Protein AF-A0A379YB06-F1 (afdb_monomer_lite)

Radius of gyration: 16.9 Å; chains: 1; bounding box: 52×29×37 Å

Secondary structure (DSSP, 8-state):
------------EEE-TTS-EEE-S--HHHHHHHHHHHHHTTS--S-EEEEE-GGGT--EEEEEEE-TT--EEEE-----------SS----

Structure (mmCIF, N/CA/C/O backbone):
data_AF-A0A379YB06-F1
#
_entry.id   AF-A0A379YB06-F1
#
loop_
_atom_site.group_PDB
_atom_site.id
_atom_site.type_symbol
_atom_site.label_atom_id
_atom_site.label_alt_id
_atom_site.label_comp_id
_atom_site.label_asym_id
_atom_site.label_entity_id
_atom_site.label_seq_id
_atom_site.pdbx_PDB_ins_code
_atom_site.Cartn_x
_atom_site.Cartn_y
_atom_site.Cartn_z
_atom_site.occupancy
_atom_site.B_iso_or_equiv
_atom_site.auth_seq_id
_atom_site.auth_comp_id
_atom_site.auth_asym_id
_atom_site.auth_atom_id
_atom_site.pdbx_PDB_model_num
ATOM 1 N N . MET A 1 1 ? -17.546 -14.358 6.074 1.00 36.56 1 MET A N 1
ATOM 2 C CA . MET A 1 1 ? -17.779 -12.912 6.284 1.00 36.56 1 MET A CA 1
ATOM 3 C C . MET A 1 1 ? -17.406 -12.203 4.989 1.00 36.56 1 MET A C 1
ATOM 5 O O . MET A 1 1 ? -16.251 -12.342 4.600 1.00 36.56 1 MET A O 1
ATOM 9 N N . PRO A 1 2 ? -18.333 -11.570 4.248 1.00 37.56 2 PRO A N 1
ATOM 10 C CA . PRO A 1 2 ? -17.977 -10.944 2.982 1.00 37.56 2 PRO A CA 1
ATOM 11 C C . PRO A 1 2 ? -17.199 -9.656 3.273 1.00 37.56 2 PRO A C 1
ATOM 13 O O . PRO A 1 2 ? -17.635 -8.808 4.047 1.00 37.56 2 PRO A O 1
ATOM 16 N N . MET A 1 3 ? -16.010 -9.549 2.694 1.00 49.91 3 MET A N 1
ATOM 17 C CA . MET A 1 3 ? -15.149 -8.375 2.782 1.00 49.91 3 MET A CA 1
ATOM 18 C C . MET A 1 3 ? -15.805 -7.237 1.990 1.00 49.91 3 MET A C 1
ATOM 20 O O . MET A 1 3 ? -15.989 -7.351 0.779 1.00 49.91 3 MET A O 1
ATOM 24 N N . VAL A 1 4 ? -16.215 -6.174 2.684 1.00 49.25 4 VAL A N 1
ATOM 25 C CA . VAL A 1 4 ? -16.834 -4.986 2.083 1.00 49.25 4 VAL A CA 1
ATOM 26 C C . VAL A 1 4 ? -15.852 -4.341 1.101 1.00 49.25 4 VAL A C 1
ATOM 28 O O . VAL A 1 4 ? -14.752 -3.939 1.471 1.00 49.25 4 VAL A O 1
ATOM 31 N N . THR A 1 5 ? -16.251 -4.227 -0.164 1.00 53.09 5 THR A N 1
ATOM 32 C CA . THR A 1 5 ? -15.559 -3.406 -1.164 1.00 53.09 5 THR A CA 1
ATOM 33 C C . THR A 1 5 ? -15.918 -1.926 -0.980 1.00 53.09 5 THR A C 1
ATOM 35 O O . THR A 1 5 ? -16.984 -1.491 -1.406 1.00 53.09 5 THR A O 1
ATOM 38 N N . GLN A 1 6 ? -15.005 -1.149 -0.392 1.00 46.84 6 GLN A N 1
ATOM 39 C CA . GLN A 1 6 ? -14.908 0.323 -0.431 1.00 46.84 6 GLN A CA 1
ATOM 40 C C . GLN A 1 6 ? -13.411 0.703 -0.478 1.00 46.84 6 GLN A C 1
ATOM 42 O O . GLN A 1 6 ? -12.612 -0.052 0.076 1.00 46.84 6 GLN A O 1
ATOM 47 N N . PRO A 1 7 ? -12.990 1.876 -1.001 1.00 53.25 7 PRO A N 1
ATOM 48 C CA . PRO A 1 7 ? -13.522 2.723 -2.079 1.00 53.25 7 PRO A CA 1
ATOM 49 C C . PRO A 1 7 ? -13.015 2.241 -3.454 1.00 53.25 7 PRO A C 1
ATOM 51 O O . PRO A 1 7 ? -11.951 1.638 -3.571 1.00 53.25 7 PRO A O 1
ATOM 54 N N . SER A 1 8 ? -13.779 2.482 -4.519 1.00 49.25 8 SER A N 1
ATOM 55 C CA . SER A 1 8 ? -13.632 1.726 -5.771 1.00 49.25 8 SER A CA 1
ATOM 56 C C . SER A 1 8 ? -12.544 2.212 -6.735 1.00 49.25 8 SER A C 1
ATOM 58 O O . SER A 1 8 ? -12.213 1.452 -7.648 1.00 49.25 8 SER A O 1
ATOM 60 N N . LYS A 1 9 ? -11.979 3.421 -6.580 1.00 56.31 9 LYS A N 1
ATOM 61 C CA . LYS A 1 9 ? -10.928 3.948 -7.474 1.00 56.31 9 LYS A CA 1
ATOM 62 C C . LYS A 1 9 ? -10.083 5.036 -6.799 1.00 56.31 9 LYS A C 1
ATOM 64 O O . LYS A 1 9 ? -10.604 6.103 -6.496 1.00 56.31 9 LYS A O 1
ATOM 69 N N . PHE A 1 10 ? -8.780 4.801 -6.665 1.00 60.44 10 PHE A N 1
ATOM 70 C CA . PHE A 1 10 ? -7.777 5.853 -6.468 1.00 60.44 10 PHE A CA 1
ATOM 71 C C . PHE A 1 10 ? -6.828 5.847 -7.666 1.00 60.44 10 PHE A C 1
ATOM 73 O O . PHE A 1 10 ? -6.432 4.777 -8.120 1.00 60.44 10 PHE A O 1
ATOM 80 N N . ALA A 1 11 ? -6.495 7.026 -8.188 1.00 65.31 11 ALA A N 1
ATOM 81 C CA . ALA A 1 11 ? -5.524 7.208 -9.266 1.00 65.31 11 ALA A CA 1
ATOM 82 C C . ALA A 1 11 ? -4.483 8.243 -8.807 1.00 65.31 11 ALA A C 1
ATOM 84 O O . ALA A 1 11 ? -4.684 9.441 -9.006 1.00 65.31 11 ALA A O 1
ATOM 85 N N . PRO A 1 12 ? -3.428 7.820 -8.092 1.00 74.50 12 PRO A N 1
ATOM 86 C CA . PRO A 1 12 ? -2.349 8.716 -7.706 1.00 74.50 12 PRO A CA 1
ATOM 87 C C . PRO A 1 12 ? -1.502 9.105 -8.908 1.00 74.50 12 PRO A C 1
ATOM 89 O O . PRO A 1 12 ? -1.058 8.257 -9.683 1.00 74.50 12 PRO A O 1
ATOM 92 N N . PHE A 1 13 ? -1.219 10.398 -8.988 1.00 76.56 13 PHE A N 1
ATOM 93 C CA . PHE A 1 13 ? -0.279 10.970 -9.932 1.00 76.56 13 PHE A CA 1
ATOM 94 C C . PHE A 1 13 ? 1.001 11.345 -9.185 1.00 76.56 13 PHE A C 1
ATOM 96 O O . PHE A 1 13 ? 0.945 12.033 -8.166 1.00 76.56 13 PHE A O 1
ATOM 103 N N . LEU A 1 14 ? 2.139 10.871 -9.681 1.00 77.75 14 LEU A N 1
ATOM 104 C CA . LEU A 1 14 ? 3.470 11.189 -9.177 1.00 77.75 14 LEU A CA 1
ATOM 105 C C . LEU A 1 14 ? 4.321 11.730 -10.325 1.00 77.75 14 LEU A C 1
ATOM 107 O O . LEU A 1 14 ? 4.063 11.431 -11.489 1.00 77.75 14 LEU A O 1
ATOM 111 N N . SER A 1 15 ? 5.339 12.519 -10.003 1.00 81.50 15 SER A N 1
ATOM 112 C CA . SER A 1 15 ? 6.345 12.890 -10.993 1.00 81.50 15 SER A CA 1
ATOM 113 C C . SER A 1 15 ? 7.265 11.702 -11.258 1.00 81.50 15 SER A C 1
ATOM 115 O O . SER A 1 15 ? 7.716 11.044 -10.317 1.00 81.50 15 SER A O 1
ATOM 117 N N . ASP A 1 16 ? 7.556 11.425 -12.526 1.00 80.81 16 ASP A N 1
ATOM 118 C CA . ASP A 1 16 ? 8.645 10.521 -12.876 1.00 80.81 16 ASP A CA 1
ATOM 119 C C . ASP A 1 16 ? 10.017 11.186 -12.652 1.00 80.81 16 ASP A C 1
ATOM 121 O O . ASP A 1 16 ? 10.131 12.338 -12.227 1.00 80.81 16 ASP A O 1
ATOM 125 N N . HIS A 1 17 ? 11.087 10.449 -12.945 1.00 80.38 17 HIS A N 1
ATOM 126 C CA . HIS A 1 17 ? 12.464 10.926 -12.800 1.00 80.38 17 HIS A CA 1
ATOM 127 C C . HIS A 1 17 ? 12.834 12.073 -13.761 1.00 80.38 17 HIS A C 1
ATOM 129 O O . HIS A 1 17 ? 13.892 12.676 -13.596 1.00 80.38 17 HIS A O 1
ATOM 135 N N . LEU A 1 18 ? 11.979 12.382 -14.743 1.00 88.56 18 LEU A N 1
ATOM 136 C CA . LEU A 1 18 ? 12.127 13.493 -15.686 1.00 88.56 18 LEU A CA 1
ATOM 137 C C . LEU A 1 18 ? 11.207 14.677 -15.338 1.00 88.56 18 LEU A C 1
ATOM 139 O O . LEU A 1 18 ? 11.226 15.694 -16.029 1.00 88.56 18 LEU A O 1
ATOM 143 N N . GLY A 1 19 ? 10.417 14.569 -14.265 1.00 86.12 19 GLY A N 1
ATOM 144 C CA . GLY A 1 19 ? 9.498 15.609 -13.806 1.00 86.12 19 GLY A CA 1
ATOM 145 C C . GLY A 1 19 ? 8.126 15.595 -14.484 1.00 86.12 19 GLY A C 1
ATOM 146 O O . GLY A 1 19 ? 7.316 16.483 -14.211 1.00 86.12 19 GLY A O 1
ATOM 147 N N . ALA A 1 20 ? 7.827 14.610 -15.333 1.00 88.50 20 ALA A N 1
ATOM 14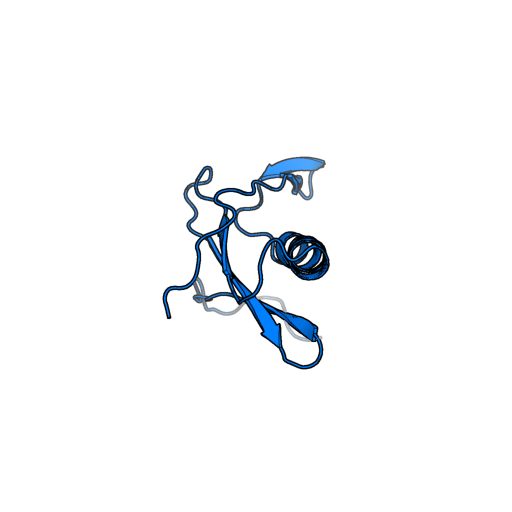8 C CA . ALA A 1 20 ? 6.514 14.480 -15.957 1.00 88.50 20 ALA A CA 1
ATOM 149 C C . ALA A 1 20 ? 5.502 13.868 -14.980 1.00 88.50 20 ALA A C 1
ATOM 151 O O . ALA A 1 20 ?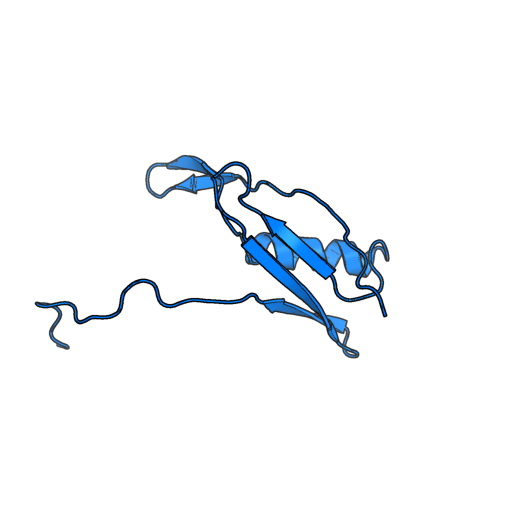 5.814 12.925 -14.253 1.00 88.50 20 ALA A O 1
ATOM 152 N N . ILE A 1 21 ? 4.265 14.373 -14.985 1.00 87.06 21 ILE A N 1
ATOM 153 C CA . ILE A 1 21 ? 3.181 13.802 -14.177 1.00 87.06 21 ILE A CA 1
ATOM 154 C C . ILE A 1 21 ? 2.734 12.477 -14.801 1.00 87.06 21 ILE A C 1
ATOM 156 O O . ILE A 1 21 ? 2.213 12.444 -15.917 1.00 87.06 21 ILE A O 1
ATOM 160 N N . VAL A 1 22 ? 2.888 11.385 -14.055 1.00 87.88 22 VAL A N 1
ATOM 161 C CA . VAL A 1 22 ? 2.489 10.033 -14.452 1.00 87.88 22 VAL A CA 1
ATOM 162 C C . VAL A 1 22 ? 1.618 9.386 -13.379 1.00 87.88 22 VAL A C 1
ATOM 164 O O . VAL A 1 22 ? 1.820 9.571 -12.185 1.00 87.88 22 VAL A O 1
ATOM 167 N N . GLU A 1 23 ? 0.629 8.592 -13.789 1.00 87.31 23 GLU A N 1
ATOM 168 C CA . GLU A 1 23 ? -0.094 7.730 -12.846 1.00 87.31 23 GLU A CA 1
ATOM 169 C C . GLU A 1 23 ? 0.752 6.490 -12.536 1.00 87.31 23 GLU A C 1
ATOM 171 O O . GLU A 1 23 ? 1.140 5.768 -13.469 1.00 87.31 23 GLU A O 1
ATOM 176 N N . ASP A 1 24 ? 0.988 6.244 -11.247 1.00 88.69 24 ASP A N 1
ATOM 177 C CA . ASP A 1 24 ? 1.580 5.008 -10.734 1.00 88.69 24 ASP A CA 1
ATOM 178 C C . ASP A 1 24 ? 0.512 3.899 -10.721 1.00 88.69 24 ASP A C 1
ATOM 180 O O . ASP A 1 24 ? -0.593 4.098 -10.199 1.00 88.69 24 ASP A O 1
ATOM 184 N N . PRO A 1 25 ? 0.790 2.717 -11.298 1.00 87.94 25 PRO A N 1
ATOM 185 C CA . PRO A 1 25 ? -0.178 1.633 -11.329 1.00 87.94 25 PRO A CA 1
ATOM 186 C C . PRO A 1 25 ? -0.600 1.097 -9.954 1.00 87.94 25 PRO A C 1
ATOM 188 O O . PRO A 1 25 ? -1.741 0.641 -9.856 1.00 87.94 25 PRO A O 1
ATOM 191 N N . VAL A 1 26 ? 0.265 1.113 -8.926 1.00 91.62 26 VAL A N 1
ATOM 192 C CA . VAL A 1 26 ? -0.055 0.662 -7.552 1.00 91.62 26 VAL A CA 1
ATOM 193 C C . VAL A 1 26 ? 0.818 1.385 -6.521 1.00 91.62 26 VAL A C 1
ATOM 195 O O . VAL A 1 26 ? 1.991 1.061 -6.366 1.00 91.62 26 VAL A O 1
ATOM 198 N N . THR A 1 27 ? 0.226 2.274 -5.718 1.00 93.38 27 THR A N 1
ATOM 199 C CA . THR A 1 27 ? 0.982 3.107 -4.765 1.00 93.38 27 THR A CA 1
ATOM 200 C C . THR A 1 27 ? 0.720 2.677 -3.325 1.00 93.38 27 THR A C 1
ATOM 202 O O . THR A 1 27 ? -0.264 3.082 -2.699 1.00 93.38 27 THR A O 1
ATOM 205 N N . GLY A 1 28 ? 1.607 1.852 -2.765 1.00 92.62 28 GLY A N 1
ATOM 206 C CA . GLY A 1 28 ? 1.456 1.320 -1.403 1.00 92.62 28 GLY A CA 1
ATOM 207 C C . GLY A 1 28 ? 1.435 2.400 -0.313 1.00 92.62 28 GLY A C 1
ATOM 208 O O . GLY A 1 28 ? 0.597 2.351 0.585 1.00 92.62 28 GLY A O 1
ATOM 209 N N . SER A 1 29 ? 2.298 3.414 -0.419 1.00 93.50 29 SER A N 1
ATOM 210 C CA . SER A 1 29 ? 2.389 4.511 0.557 1.00 93.50 29 SER A CA 1
ATOM 211 C C . SER A 1 29 ? 1.117 5.362 0.617 1.00 93.50 29 SER A C 1
ATOM 213 O O . SER A 1 29 ? 0.656 5.686 1.709 1.00 93.50 29 SER A O 1
ATOM 215 N N . LEU A 1 30 ? 0.496 5.661 -0.532 1.00 92.31 30 LEU A N 1
ATOM 216 C CA . LEU A 1 30 ? -0.808 6.328 -0.568 1.00 92.31 30 LEU A CA 1
ATOM 217 C C . LEU A 1 30 ? -1.854 5.508 0.197 1.00 92.31 30 LEU A C 1
ATOM 219 O O . LEU A 1 30 ? -2.569 6.055 1.034 1.00 92.31 30 LEU A O 1
ATOM 223 N N . ASN A 1 31 ? -1.935 4.204 -0.080 1.00 94.62 31 ASN A N 1
ATOM 224 C CA . ASN A 1 31 ? -2.900 3.323 0.578 1.00 94.62 31 ASN A CA 1
ATOM 225 C C . ASN A 1 31 ? -2.660 3.260 2.096 1.00 94.62 31 ASN A C 1
ATOM 227 O O . ASN A 1 31 ? -3.622 3.283 2.859 1.00 94.62 31 ASN A O 1
ATOM 231 N N . ALA A 1 32 ? -1.402 3.266 2.548 1.00 94.75 32 ALA A N 1
ATOM 232 C CA . ALA A 1 32 ? -1.062 3.315 3.971 1.00 94.75 32 ALA A CA 1
ATOM 233 C C . ALA A 1 32 ? -1.521 4.615 4.653 1.00 94.75 32 ALA A C 1
ATOM 235 O O . ALA A 1 32 ? -2.091 4.575 5.745 1.00 94.75 32 ALA A O 1
ATOM 236 N N . SER A 1 33 ? -1.306 5.768 4.018 1.00 94.19 33 SER A N 1
ATOM 237 C CA . SER A 1 33 ? -1.742 7.066 4.552 1.00 94.19 33 SER A CA 1
ATOM 238 C C . SER A 1 33 ? -3.263 7.199 4.560 1.00 94.19 33 SER A C 1
ATOM 240 O O . SER A 1 33 ? -3.848 7.626 5.553 1.00 94.19 33 SER A O 1
ATOM 242 N N . LEU A 1 34 ? -3.926 6.770 3.485 1.00 93.88 34 LEU A N 1
ATOM 243 C CA . LEU A 1 34 ? -5.383 6.789 3.397 1.00 93.88 34 LEU A CA 1
ATOM 244 C C . LEU A 1 34 ? -6.032 5.858 4.430 1.00 93.88 34 LEU A C 1
ATOM 246 O O . LEU A 1 34 ? -7.035 6.222 5.044 1.00 93.88 34 LEU A O 1
ATOM 250 N N . ALA A 1 35 ? -5.455 4.675 4.650 1.00 95.38 35 ALA A N 1
ATOM 251 C CA . ALA A 1 35 ? -5.943 3.718 5.636 1.00 95.38 35 ALA A CA 1
ATOM 252 C C . ALA A 1 35 ? -5.999 4.314 7.047 1.00 95.38 35 ALA A C 1
ATOM 254 O O . ALA A 1 35 ? -6.964 4.065 7.766 1.00 95.38 35 ALA A O 1
ATOM 255 N N . GLN A 1 36 ? -5.010 5.130 7.428 1.00 96.06 36 GLN A N 1
ATOM 256 C CA . GLN A 1 36 ? -5.008 5.811 8.727 1.00 96.06 36 GLN A CA 1
ATOM 257 C C . GLN A 1 36 ? -6.265 6.660 8.906 1.00 96.06 36 GLN A C 1
ATOM 259 O O . GLN A 1 36 ? -6.955 6.529 9.915 1.00 96.06 36 GLN A O 1
ATOM 264 N N . TRP A 1 37 ? -6.610 7.466 7.900 1.00 95.62 37 TRP A N 1
ATOM 265 C CA . TRP A 1 37 ? -7.816 8.288 7.929 1.00 95.62 37 TRP A CA 1
ATOM 266 C C . TRP A 1 37 ? -9.102 7.448 7.905 1.00 95.62 37 TRP A C 1
ATOM 268 O O . TRP A 1 37 ? -9.999 7.686 8.715 1.00 95.62 37 TRP A O 1
ATOM 278 N N . LEU A 1 38 ? -9.189 6.435 7.034 1.00 95.56 38 LEU A N 1
ATOM 279 C CA . LEU A 1 38 ? -10.375 5.573 6.917 1.00 95.56 38 LEU A CA 1
ATOM 280 C C . LEU A 1 38 ? -10.691 4.829 8.221 1.00 95.56 38 LEU A C 1
ATOM 282 O O . LEU A 1 38 ? -11.853 4.761 8.622 1.00 95.56 38 LEU A O 1
ATOM 286 N N . PHE A 1 39 ? -9.667 4.302 8.899 1.00 95.31 39 PHE A N 1
ATOM 287 C CA . PHE A 1 39 ? -9.842 3.633 10.187 1.00 95.31 39 PHE A CA 1
ATOM 288 C C . PHE A 1 39 ? -10.120 4.617 11.325 1.00 95.31 39 PHE A C 1
ATOM 290 O O . PHE A 1 39 ? -10.950 4.320 12.181 1.00 95.31 39 PHE A O 1
ATOM 297 N N . ALA A 1 40 ? -9.457 5.779 11.349 1.00 94.94 40 ALA A N 1
ATOM 298 C CA . ALA A 1 40 ? -9.666 6.784 12.394 1.00 94.94 40 ALA A CA 1
ATOM 299 C C . ALA A 1 40 ? -11.080 7.385 12.357 1.00 94.94 40 ALA A C 1
ATOM 301 O O . ALA A 1 40 ? -11.644 7.698 13.401 1.00 94.94 40 ALA A O 1
ATOM 302 N N . THR A 1 41 ? -11.660 7.520 11.163 1.00 95.69 41 THR A N 1
ATOM 303 C CA . THR A 1 41 ? -13.014 8.064 10.962 1.00 95.69 41 THR A CA 1
ATOM 304 C C . THR A 1 41 ? -14.119 7.012 11.037 1.00 95.69 41 THR A C 1
ATOM 306 O O . THR A 1 41 ? -15.295 7.362 10.990 1.00 95.69 41 THR A O 1
ATOM 309 N N . GLY A 1 42 ? -13.772 5.725 11.140 1.00 93.19 42 GLY A N 1
ATOM 310 C CA . GLY A 1 42 ? -14.744 4.631 11.175 1.00 93.19 42 GLY A CA 1
ATOM 311 C C . GLY A 1 42 ? -15.468 4.382 9.848 1.00 93.19 42 GLY A C 1
ATOM 312 O O . GLY A 1 42 ? -16.406 3.589 9.819 1.00 93.19 42 GLY A O 1
ATOM 313 N N . VAL A 1 43 ? -15.030 5.009 8.746 1.00 94.00 43 VAL A N 1
ATOM 314 C CA . VAL A 1 43 ? -15.571 4.760 7.394 1.00 94.00 43 VAL A CA 1
ATOM 315 C C . VAL A 1 43 ? -15.402 3.292 7.009 1.00 94.00 43 VAL A C 1
ATOM 317 O O . VAL A 1 43 ? -16.249 2.729 6.320 1.00 94.00 43 VAL A O 1
ATOM 320 N N . VAL A 1 44 ? -14.320 2.668 7.477 1.00 92.00 44 VAL A N 1
ATOM 321 C CA . VAL A 1 44 ? -14.089 1.232 7.358 1.00 92.00 44 VAL A CA 1
ATOM 322 C C . VAL A 1 44 ? -13.829 0.651 8.746 1.00 92.00 44 VAL A C 1
ATOM 324 O O . VAL A 1 44 ? -12.986 1.148 9.492 1.00 92.00 44 VAL A O 1
ATOM 327 N N . SER A 1 45 ? -14.535 -0.428 9.085 1.00 87.56 45 SER A N 1
ATOM 328 C CA . SER A 1 45 ? -14.428 -1.117 10.378 1.00 87.56 45 SER A CA 1
ATOM 329 C C . SER A 1 45 ? -13.570 -2.389 10.346 1.00 87.56 45 SER A C 1
ATOM 331 O O . SER A 1 45 ? -13.135 -2.854 11.397 1.00 87.56 45 SER A O 1
ATOM 333 N N . GLY A 1 46 ? -13.298 -2.950 9.163 1.00 90.38 46 GLY A N 1
ATOM 334 C CA . GLY A 1 46 ? -12.509 -4.172 8.978 1.00 90.38 46 GLY A CA 1
ATOM 335 C C . GLY A 1 46 ? -11.436 -4.043 7.896 1.00 90.38 46 GLY A C 1
ATOM 336 O O . GLY A 1 46 ? -11.186 -2.967 7.367 1.00 90.38 46 GLY A O 1
ATOM 337 N N . GLY A 1 47 ? -10.777 -5.149 7.551 1.00 93.38 47 GLY A N 1
ATOM 338 C CA . GLY A 1 47 ? -9.858 -5.154 6.411 1.00 93.38 47 GLY A CA 1
ATOM 339 C C . GLY A 1 47 ? -10.577 -4.868 5.088 1.00 93.38 47 GLY A C 1
ATOM 340 O O . GLY A 1 47 ? -11.751 -5.209 4.928 1.00 93.38 47 GLY A O 1
ATOM 341 N N . TYR A 1 48 ? -9.866 -4.270 4.136 1.00 94.56 48 TYR A N 1
ATOM 342 C CA . TYR A 1 48 ? -10.379 -3.980 2.797 1.00 94.56 48 TYR A CA 1
ATOM 343 C C . TYR A 1 48 ? -9.319 -4.239 1.725 1.00 94.56 48 TYR A C 1
ATOM 345 O O . TYR A 1 48 ? -8.128 -4.381 2.012 1.00 94.56 48 TYR A O 1
ATOM 353 N N . ILE A 1 49 ? -9.766 -4.305 0.469 1.00 95.19 49 ILE A N 1
ATOM 354 C CA . ILE A 1 49 ? -8.883 -4.385 -0.694 1.00 95.19 49 ILE A CA 1
ATOM 355 C C . ILE A 1 49 ? -9.102 -3.159 -1.573 1.00 95.19 49 ILE A C 1
ATOM 357 O O . ILE A 1 49 ? -10.199 -2.956 -2.096 1.00 95.19 49 ILE A O 1
ATOM 361 N N . ALA A 1 50 ? -8.042 -2.385 -1.787 1.00 92.88 50 ALA A N 1
ATOM 362 C CA . ALA A 1 50 ? -8.031 -1.296 -2.753 1.00 92.88 50 ALA A CA 1
ATOM 363 C C . ALA A 1 50 ? -7.604 -1.799 -4.141 1.00 92.88 50 ALA A C 1
A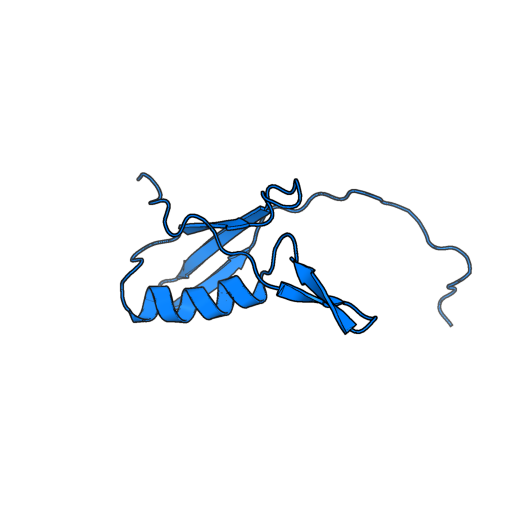TOM 365 O O . ALA A 1 50 ? -6.665 -2.589 -4.282 1.00 92.88 50 ALA A O 1
ATOM 366 N N . ALA A 1 51 ? -8.293 -1.323 -5.180 1.00 92.19 51 ALA A N 1
ATOM 367 C CA . ALA A 1 51 ? -7.960 -1.592 -6.576 1.00 92.19 51 ALA A CA 1
ATOM 368 C C . ALA A 1 51 ? -7.362 -0.342 -7.242 1.00 92.19 51 ALA A C 1
ATOM 370 O O . ALA A 1 51 ? -7.955 0.735 -7.172 1.00 92.19 51 ALA A O 1
ATOM 371 N N . GLN A 1 52 ? -6.222 -0.493 -7.928 1.00 90.94 52 GLN A N 1
ATOM 372 C CA . GLN A 1 52 ? -5.504 0.608 -8.589 1.00 90.94 52 GLN A CA 1
ATOM 373 C C . GLN A 1 52 ? -4.962 0.194 -9.970 1.00 90.94 52 GLN A C 1
ATOM 375 O O . GLN A 1 52 ? -4.752 -0.992 -10.249 1.00 90.94 52 GLN A O 1
ATOM 380 N N . GLY A 1 53 ? -4.783 1.182 -10.854 1.00 89.38 53 GLY A N 1
ATOM 381 C CA . GLY A 1 53 ? -4.062 1.031 -12.119 1.00 89.38 53 GLY A CA 1
ATOM 382 C C . GLY A 1 53 ? -4.892 0.521 -13.297 1.00 89.38 53 GLY A C 1
ATOM 383 O O . GLY A 1 53 ? -4.346 0.320 -14.381 1.00 89.38 53 GLY A O 1
ATOM 384 N N . ARG A 1 54 ? -6.213 0.342 -13.140 1.00 88.44 54 ARG A N 1
ATOM 385 C CA . ARG A 1 54 ? -7.085 -0.185 -14.210 1.00 88.44 54 ARG A CA 1
ATOM 386 C C . ARG A 1 54 ? -7.088 0.692 -15.463 1.00 88.44 54 ARG A C 1
ATOM 388 O O . ARG A 1 54 ? -7.104 0.154 -16.565 1.00 88.44 54 ARG A O 1
ATOM 395 N N . CYS A 1 55 ? -7.005 2.013 -15.303 1.00 85.25 55 CYS A N 1
ATOM 396 C CA . CYS A 1 55 ? -6.881 2.961 -16.418 1.00 85.25 55 CYS A CA 1
ATOM 397 C C . CYS A 1 55 ? -5.540 2.830 -17.165 1.00 85.25 55 CYS A C 1
ATOM 399 O O . CYS A 1 55 ? -5.446 3.189 -18.332 1.00 85.25 55 CYS A O 1
ATOM 401 N N . ARG A 1 56 ? -4.523 2.248 -16.520 1.00 85.62 56 ARG A N 1
ATOM 402 C CA . ARG A 1 56 ? -3.190 1.967 -17.077 1.00 85.62 56 ARG A CA 1
ATOM 403 C C . ARG A 1 56 ? -3.040 0.516 -17.544 1.00 85.62 56 ARG A C 1
ATOM 405 O O . ARG A 1 56 ? -1.922 0.046 -17.740 1.00 85.62 56 ARG A O 1
ATOM 412 N N . GLY A 1 57 ? -4.147 -0.226 -17.651 1.00 88.81 57 GLY A N 1
ATOM 413 C CA . GLY A 1 57 ? -4.137 -1.651 -17.999 1.00 88.81 57 GLY A CA 1
ATOM 414 C C . GLY A 1 57 ? -3.521 -2.551 -16.922 1.00 88.81 57 GLY A C 1
ATOM 415 O O . GLY A 1 57 ? -3.154 -3.689 -17.204 1.00 88.81 57 GLY A O 1
ATOM 416 N N . ARG A 1 58 ? -3.380 -2.060 -15.686 1.00 90.81 58 ARG A N 1
ATOM 417 C CA . ARG A 1 58 ? -2.886 -2.831 -14.538 1.00 90.81 58 ARG A CA 1
ATOM 418 C C . ARG A 1 58 ? -4.043 -3.216 -13.620 1.00 90.81 58 ARG A C 1
ATOM 420 O O . ARG A 1 58 ? -5.096 -2.590 -13.624 1.00 90.81 58 ARG A O 1
ATOM 427 N N . ASN A 1 59 ? -3.868 -4.276 -12.838 1.00 91.75 59 ASN A N 1
ATOM 428 C CA . ASN A 1 59 ? -4.913 -4.796 -11.956 1.00 91.75 59 ASN A CA 1
ATOM 429 C C . ASN A 1 59 ? -4.395 -4.952 -10.523 1.00 91.75 59 ASN A C 1
ATOM 431 O O . ASN A 1 59 ? -4.464 -6.036 -9.949 1.00 91.75 59 ASN A O 1
ATOM 435 N N . GLY A 1 60 ? -3.850 -3.871 -9.966 1.00 91.56 60 GLY A N 1
ATOM 436 C CA . GLY A 1 60 ? -3.304 -3.872 -8.615 1.00 91.56 60 GLY A CA 1
ATOM 437 C C . GLY A 1 60 ? -4.353 -4.196 -7.564 1.00 91.56 60 GLY A C 1
ATOM 438 O O . GLY A 1 60 ? -5.498 -3.737 -7.662 1.00 91.56 60 GLY A O 1
ATOM 439 N N . ARG A 1 61 ? -3.963 -4.984 -6.562 1.00 94.75 61 ARG A N 1
ATOM 440 C CA . ARG A 1 61 ? -4.764 -5.284 -5.374 1.00 94.75 61 ARG A CA 1
ATOM 441 C C . ARG A 1 61 ? -3.909 -5.055 -4.141 1.00 94.75 61 ARG A C 1
ATOM 443 O O . ARG A 1 61 ? -2.906 -5.735 -3.950 1.00 94.75 61 ARG A O 1
ATOM 450 N N . VAL A 1 62 ? -4.307 -4.071 -3.344 1.00 95.50 62 VAL A N 1
ATOM 451 C CA . VAL A 1 62 ? -3.644 -3.730 -2.087 1.00 95.50 62 VAL A CA 1
ATOM 452 C C . VAL A 1 62 ? -4.546 -4.177 -0.951 1.00 95.50 62 VAL A C 1
ATOM 454 O O . VAL A 1 62 ? -5.661 -3.683 -0.807 1.00 95.50 62 VAL A O 1
ATOM 457 N N . HIS A 1 63 ? -4.066 -5.136 -0.175 1.00 96.6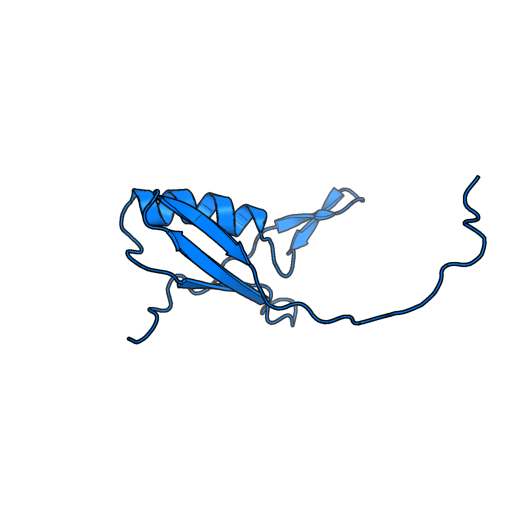2 63 HIS A N 1
ATOM 458 C CA . HIS A 1 63 ? -4.716 -5.668 1.008 1.00 96.62 63 HIS A CA 1
ATOM 459 C C . HIS A 1 63 ? -4.349 -4.789 2.194 1.00 96.62 63 HIS A C 1
ATOM 461 O O . HIS A 1 63 ? -3.168 -4.606 2.497 1.00 96.62 63 HIS A O 1
ATOM 467 N N . VAL A 1 64 ? -5.368 -4.255 2.857 1.00 97.00 64 VAL A N 1
ATOM 468 C CA . VAL A 1 64 ? -5.205 -3.388 4.017 1.00 97.00 64 VAL A CA 1
ATOM 469 C C . VAL A 1 64 ? -5.942 -3.995 5.196 1.00 97.00 64 VAL A C 1
ATOM 471 O O . VAL A 1 64 ? -7.135 -4.289 5.113 1.00 97.00 64 VAL A O 1
ATOM 474 N N . THR A 1 65 ? -5.246 -4.168 6.312 1.00 97.00 65 THR A N 1
ATOM 475 C CA . THR A 1 65 ? -5.836 -4.642 7.568 1.00 97.00 65 THR A CA 1
ATOM 476 C C . THR A 1 65 ? -5.376 -3.782 8.737 1.00 97.00 65 THR A C 1
ATOM 478 O O . THR A 1 65 ? -4.378 -3.065 8.653 1.00 97.00 65 THR A O 1
ATOM 481 N N . ARG A 1 66 ? -6.126 -3.841 9.838 1.00 96.25 66 ARG A N 1
ATOM 482 C CA . ARG A 1 66 ? -5.759 -3.241 11.119 1.00 96.25 66 ARG A CA 1
ATOM 483 C C . ARG A 1 66 ? -5.816 -4.324 12.184 1.00 96.25 66 ARG A C 1
ATOM 485 O O . ARG A 1 66 ? -6.829 -5.014 12.284 1.00 96.25 66 ARG A O 1
ATOM 492 N N . ASP A 1 67 ? -4.733 -4.503 12.928 1.00 94.50 67 ASP A N 1
ATOM 493 C CA . ASP A 1 67 ? -4.699 -5.485 14.012 1.00 94.50 67 ASP A CA 1
ATOM 494 C C . ASP A 1 67 ? -5.289 -4.928 15.318 1.00 94.50 67 ASP A C 1
ATOM 496 O O . ASP A 1 67 ? -5.671 -3.758 15.412 1.00 94.50 67 ASP A O 1
ATOM 500 N N . ALA A 1 68 ? -5.364 -5.779 16.344 1.00 93.75 68 ALA A N 1
ATOM 501 C CA . ALA A 1 68 ? -5.927 -5.421 17.644 1.00 93.75 68 ALA A CA 1
ATOM 502 C C . ALA A 1 68 ? -5.140 -4.319 18.378 1.00 93.75 68 ALA A C 1
ATOM 504 O O . ALA A 1 68 ? -5.716 -3.607 19.196 1.00 93.75 68 ALA A O 1
ATOM 505 N N . SER A 1 69 ? -3.848 -4.138 18.072 1.00 95.44 69 SER A N 1
ATOM 506 C CA . SER A 1 69 ? -3.045 -3.025 18.605 1.00 95.44 69 SER A CA 1
ATOM 507 C C . SER A 1 69 ? -3.305 -1.707 17.869 1.00 95.44 69 SER A C 1
ATOM 509 O O . SER A 1 69 ? -2.778 -0.658 18.234 1.00 95.44 69 SER A O 1
ATOM 511 N N . GLY A 1 70 ? -4.121 -1.749 16.816 1.00 92.25 70 GLY A N 1
ATOM 512 C CA . GLY A 1 70 ? -4.439 -0.614 15.975 1.00 92.25 70 GLY A CA 1
ATOM 513 C C . GLY A 1 70 ? -3.422 -0.357 14.866 1.00 92.25 70 GLY A C 1
ATOM 514 O O . GLY A 1 70 ? -3.606 0.619 14.135 1.00 92.25 70 GLY A O 1
ATOM 515 N N . ARG A 1 71 ? -2.398 -1.209 14.708 1.00 96.19 71 ARG A N 1
ATOM 516 C CA . ARG A 1 71 ? -1.396 -1.097 13.642 1.00 96.19 71 ARG A CA 1
ATOM 517 C C . ARG A 1 71 ? -2.013 -1.464 12.299 1.00 96.19 71 ARG A C 1
ATOM 519 O O . ARG A 1 71 ? -2.756 -2.437 12.186 1.00 96.19 71 ARG A O 1
ATOM 526 N N . ILE A 1 72 ? -1.677 -0.673 11.286 1.00 96.44 72 ILE A N 1
ATOM 527 C CA . ILE A 1 72 ? -2.146 -0.852 9.915 1.00 96.44 72 ILE A CA 1
ATOM 528 C C . ILE A 1 72 ? -1.103 -1.634 9.128 1.00 96.44 72 ILE A C 1
ATOM 530 O O . ILE A 1 72 ? 0.076 -1.279 9.120 1.00 96.44 72 ILE A O 1
ATOM 534 N N . TRP A 1 73 ? -1.563 -2.668 8.436 1.00 97.62 73 TRP A N 1
ATOM 535 C CA . TRP A 1 73 ? -0.769 -3.486 7.535 1.00 97.62 73 TRP A CA 1
ATOM 536 C C . TRP A 1 73 ? -1.224 -3.250 6.104 1.00 97.62 73 TRP A C 1
ATOM 538 O O . TRP A 1 73 ? -2.421 -3.230 5.821 1.00 97.62 73 TRP A O 1
ATOM 548 N N . VAL A 1 74 ? -0.255 -3.076 5.210 1.00 97.31 74 VAL A N 1
ATOM 549 C CA . VAL A 1 74 ? -0.474 -2.890 3.776 1.00 97.31 74 VAL A CA 1
ATOM 550 C C . VAL A 1 74 ? 0.391 -3.899 3.042 1.00 97.31 74 VAL A C 1
ATOM 552 O O . VAL A 1 74 ? 1.599 -3.954 3.259 1.00 97.31 74 VAL A O 1
ATOM 555 N N . GLY A 1 75 ? -0.225 -4.701 2.183 1.00 96.50 75 GLY A N 1
ATOM 556 C CA . GLY A 1 75 ? 0.467 -5.726 1.412 1.00 96.50 75 GLY A CA 1
ATOM 557 C C . GLY A 1 75 ? -0.270 -6.067 0.126 1.00 96.50 75 GLY A C 1
ATOM 558 O O . GLY A 1 75 ? -1.355 -5.559 -0.145 1.00 96.50 75 GLY A O 1
ATOM 559 N N . GLY A 1 76 ? 0.322 -6.929 -0.684 1.00 95.44 76 GLY A N 1
ATOM 560 C CA . GLY A 1 76 ? -0.284 -7.409 -1.917 1.00 95.44 76 GLY A CA 1
ATOM 561 C C . GLY A 1 76 ? 0.538 -8.535 -2.518 1.00 95.44 76 GLY A C 1
ATOM 562 O O . GLY A 1 76 ? 1.682 -8.76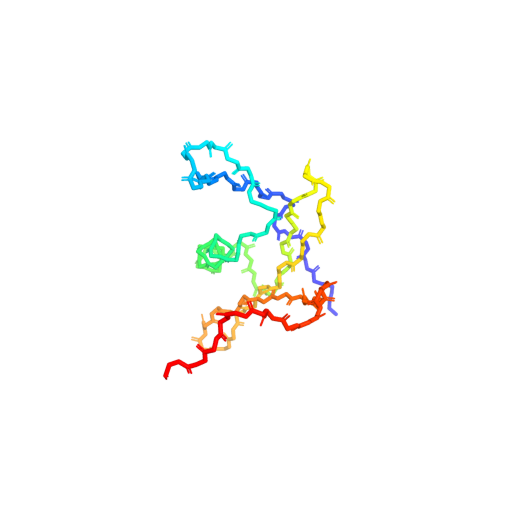1 -2.121 1.00 95.44 76 GLY A O 1
ATOM 563 N N . ASP A 1 77 ? -0.059 -9.235 -3.474 1.00 95.50 77 ASP A N 1
ATOM 564 C CA . ASP A 1 77 ? 0.604 -10.334 -4.163 1.00 95.50 77 ASP A CA 1
ATOM 565 C C . ASP A 1 77 ? 1.724 -9.817 -5.071 1.00 95.50 77 ASP A C 1
ATOM 567 O O . ASP A 1 77 ? 1.570 -8.821 -5.786 1.00 95.50 77 ASP A O 1
ATOM 571 N N . THR A 1 78 ? 2.841 -10.539 -5.100 1.00 94.19 78 THR A N 1
ATOM 572 C CA . THR A 1 78 ? 3.957 -10.274 -6.010 1.00 94.19 78 THR A CA 1
ATOM 573 C C . THR A 1 78 ? 4.183 -11.463 -6.937 1.00 94.19 78 THR A C 1
ATOM 575 O O . THR A 1 78 ? 3.834 -12.605 -6.636 1.00 94.19 78 THR A O 1
ATOM 578 N N . ARG A 1 79 ? 4.738 -11.189 -8.121 1.00 94.44 79 ARG A N 1
ATOM 579 C CA . ARG A 1 79 ? 5.167 -12.212 -9.079 1.00 94.44 79 ARG A CA 1
ATOM 580 C C . ARG A 1 79 ? 6.486 -11.787 -9.696 1.00 94.44 79 ARG A C 1
ATOM 582 O O . ARG A 1 79 ? 6.563 -10.697 -10.263 1.00 94.44 79 ARG A O 1
ATOM 589 N N . THR A 1 80 ? 7.489 -12.651 -9.618 1.00 96.56 80 THR A N 1
ATOM 590 C CA . THR A 1 80 ? 8.755 -12.461 -10.326 1.00 96.56 80 THR A CA 1
ATOM 591 C C . THR A 1 80 ? 8.488 -12.484 -11.829 1.00 96.56 80 THR A C 1
ATOM 593 O O . THR A 1 80 ? 7.970 -13.468 -12.349 1.00 96.56 80 THR A O 1
ATOM 596 N N . GLN A 1 81 ? 8.787 -11.380 -12.517 1.00 95.25 81 GLN A N 1
ATOM 597 C CA . GLN A 1 81 ? 8.615 -11.262 -13.974 1.00 95.25 81 GLN A CA 1
ATOM 598 C C . GLN A 1 81 ? 9.893 -11.615 -14.732 1.00 95.25 81 GLN A C 1
ATOM 600 O O . GLN A 1 81 ? 9.840 -12.155 -15.831 1.00 95.25 81 GLN A O 1
ATOM 605 N N . VAL A 1 82 ? 11.040 -11.283 -14.146 1.00 95.50 82 VAL A N 1
ATOM 606 C CA . VAL A 1 82 ? 12.361 -11.521 -14.716 1.00 95.50 82 VAL A CA 1
ATOM 607 C C . VAL A 1 82 ? 13.264 -11.990 -13.590 1.00 95.50 82 VAL A C 1
ATOM 609 O O . VAL A 1 82 ? 13.294 -11.382 -12.521 1.00 95.50 82 VAL A O 1
ATOM 612 N N . GLU A 1 83 ? 14.001 -13.059 -13.853 1.00 96.56 83 GLU A N 1
ATOM 613 C CA . GLU A 1 83 ? 15.064 -13.570 -13.001 1.00 96.56 83 GLU A CA 1
ATOM 614 C C . GLU A 1 83 ? 16.324 -13.714 -13.855 1.00 96.56 83 GLU A C 1
ATOM 616 O O . GLU A 1 83 ? 16.257 -14.106 -15.021 1.00 96.56 83 GLU A O 1
ATOM 621 N N . GLY A 1 84 ? 17.476 -13.349 -13.302 1.00 93.19 84 GLY A N 1
ATOM 622 C CA . GLY A 1 84 ? 18.729 -13.400 -14.038 1.00 93.19 84 GLY A CA 1
ATOM 623 C C . GLY A 1 84 ? 19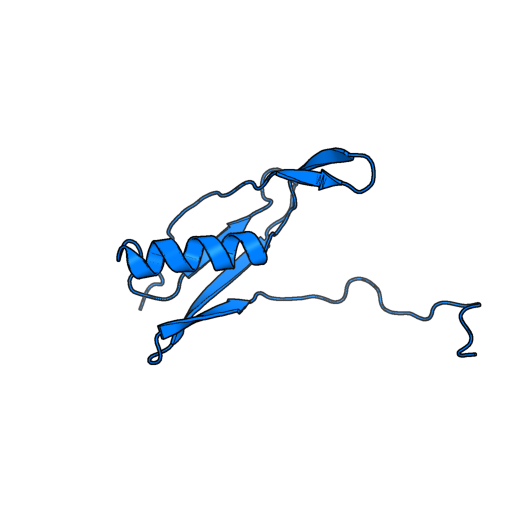.891 -12.809 -13.257 1.00 93.19 84 GLY A C 1
ATOM 624 O O . GLY A 1 84 ? 19.795 -12.532 -12.062 1.00 93.19 84 GLY A O 1
ATOM 625 N N . ARG A 1 85 ? 21.008 -12.607 -13.957 1.00 92.31 85 ARG A N 1
ATOM 626 C CA . ARG A 1 85 ? 22.241 -12.057 -13.394 1.00 92.31 85 ARG A CA 1
ATOM 627 C C . ARG A 1 85 ? 22.708 -10.872 -14.226 1.00 92.31 85 ARG A C 1
ATOM 629 O O . ARG A 1 85 ? 22.810 -10.972 -15.445 1.00 92.31 85 ARG A O 1
ATOM 636 N N . LEU A 1 86 ? 23.027 -9.770 -13.558 1.00 90.12 86 LEU A N 1
ATOM 637 C CA . LEU A 1 86 ? 23.656 -8.613 -14.187 1.00 90.12 86 LEU A CA 1
ATOM 638 C C . LEU A 1 86 ? 25.158 -8.895 -14.365 1.00 90.12 86 LEU A C 1
ATOM 640 O O . LEU A 1 86 ? 25.820 -9.367 -13.440 1.00 90.12 86 LEU A O 1
ATOM 644 N N . GLN A 1 87 ? 25.692 -8.645 -15.561 1.00 86.31 87 GLN A N 1
ATOM 645 C CA . GLN A 1 87 ? 27.122 -8.779 -15.857 1.00 86.31 87 GLN A CA 1
ATOM 646 C C . GLN A 1 87 ? 27.836 -7.436 -15.645 1.00 86.31 87 GLN A C 1
ATOM 648 O O . GLN A 1 87 ? 27.244 -6.382 -15.854 1.00 86.31 87 GLN A O 1
ATOM 653 N N . GLY A 1 88 ? 29.106 -7.464 -15.231 1.00 77.56 88 GLY A N 1
ATOM 654 C CA . GLY A 1 88 ? 29.938 -6.257 -15.100 1.00 77.56 88 GLY A CA 1
ATOM 655 C C . GLY A 1 88 ? 29.781 -5.465 -13.795 1.00 77.56 88 GLY A C 1
ATOM 656 O O . GLY A 1 88 ? 30.602 -4.599 -13.523 1.00 77.56 88 GLY A O 1
ATOM 657 N N . ILE A 1 89 ? 28.811 -5.801 -12.943 1.00 71.75 89 ILE A N 1
ATOM 658 C CA . ILE A 1 89 ? 28.802 -5.411 -11.523 1.00 71.75 89 ILE A CA 1
ATOM 659 C C . ILE A 1 89 ? 29.436 -6.537 -10.707 1.00 71.75 89 ILE A C 1
ATOM 661 O O . ILE A 1 89 ? 28.756 -7.385 -10.131 1.00 71.75 89 ILE A O 1
ATOM 665 N N . GLY A 1 90 ? 30.768 -6.594 -10.735 1.00 60.25 90 GLY A N 1
ATOM 666 C CA . GLY A 1 90 ? 31.523 -7.334 -9.728 1.00 60.25 90 GLY A CA 1
ATOM 667 C C . GLY A 1 90 ? 31.403 -6.611 -8.389 1.00 60.25 90 GLY A C 1
ATOM 668 O O . GLY A 1 90 ? 31.445 -5.382 -8.357 1.00 60.25 90 GLY A O 1
ATOM 669 N N . ALA A 1 91 ? 31.230 -7.361 -7.299 1.00 64.44 91 ALA A N 1
ATOM 670 C CA . ALA A 1 91 ? 31.482 -6.818 -5.971 1.00 64.44 91 ALA A CA 1
ATOM 671 C C . ALA A 1 91 ? 32.939 -6.336 -5.952 1.00 64.44 91 ALA A C 1
ATOM 673 O O . ALA A 1 91 ? 33.838 -7.127 -6.243 1.00 64.44 91 ALA A O 1
ATOM 674 N N . ALA A 1 92 ? 33.133 -5.038 -5.719 1.00 56.88 92 ALA A N 1
ATOM 675 C CA . ALA A 1 92 ? 34.437 -4.514 -5.341 1.00 56.88 92 ALA A CA 1
ATOM 676 C C . ALA A 1 92 ? 34.841 -5.093 -3.980 1.00 56.88 92 ALA A C 1
ATOM 678 O O . ALA A 1 92 ? 33.928 -5.283 -3.139 1.00 56.88 92 ALA A O 1
#

Sequence (92 aa):
MPMVTQPSKFAPFLSDHLGAIVEDPVTGSLNASLAQWLFATGVVSGGYIAAQGRCRGRNGRVHVTRDASGRIWVGGDTRTQVEGRLQGIGAA

pLDDT: mean 85.46, std 15.15, range [36.56, 97.62]

Organism: Serratia marcescens (NCBI:txid615)

Foldseek 3Di:
DDADDPDAEDFDWDQDPVRDTDTDQDDQVVVQVVVVVCCVVVVDDFKYWYFGNVVVVDTDIWTWGADPVRDIDIDGDDDDPDDDDDPPPDDD